Protein AF-A0A1I7ZLU1-F1 (afdb_monomer)

pLDDT: mean 84.82, std 11.71, range [46.53, 96.5]

Foldseek 3Di:
DPPPQLVQLVVVQVQQQAFDDDAADLVNDDQDWTATSNRAIWGWDDDPPWIWTQGPVQRDIWTFDPPQWDDDPRHIDTDTDDGPHHPVSSVPGDDPDDDPVNVVVVVVVVVVVVVVVVVVVCVVVVPD

Nearest PDB structures (foldseek):
  7asg-assembly1_A  TM=7.217E-01  e=1.089E-01  Homo sapiens
  5yjg-assembly1_A  TM=7.876E-01  e=3.185E-01  Homo sapiens
  7as7-assembly1_A  TM=5.788E-01  e=2.227E-01  Homo sapiens
  5wox-assembly1_A  TM=3.914E-01  e=5.579E+00  Mycolicibacterium smegmatis MC2 155

Organism: NCBI:txid37863

Solvent-accessible surface area (backbone atoms only — not comparable to full-atom values): 7664 Å² total; per-residue (Å²): 134,89,77,74,67,50,55,62,26,51,50,57,45,54,31,60,76,36,70,58,86,74,64,59,47,82,91,66,63,61,76,44,78,44,44,21,65,69,76,43,64,35,35,35,41,72,58,93,90,43,42,30,43,37,29,71,90,60,73,36,70,23,42,48,45,84,87,44,62,43,85,52,98,88,32,52,48,72,36,57,80,44,81,75,64,49,73,70,46,72,67,45,66,61,76,83,84,73,51,76,63,57,53,51,50,52,51,51,51,50,51,54,52,50,52,52,53,51,53,51,52,50,61,66,68,69,71,122

InterPro domains:
  IPR036378 FAS1 domain superfamily [G3DSA:2.30.180.10] (1-90)
  IPR036378 FAS1 domain superfamily [SSF82153] (8-88)

Structure (mmCIF, N/CA/C/O backbone):
data_AF-A0A1I7ZLU1-F1
#
_entry.id   AF-A0A1I7ZLU1-F1
#
loop_
_atom_site.group_PDB
_atom_site.id
_atom_site.type_symbol
_atom_site.label_atom_id
_atom_site.label_alt_id
_atom_site.label_comp_id
_atom_site.label_asym_id
_atom_site.label_entity_id
_atom_site.label_seq_id
_atom_site.pdbx_PDB_ins_code
_atom_site.Cartn_x
_atom_site.Cartn_y
_atom_site.Cartn_z
_atom_site.occupancy
_atom_site.B_iso_or_equiv
_atom_site.auth_seq_id
_atom_site.auth_comp_id
_atom_site.auth_asym_id
_atom_site.auth_atom_id
_atom_site.pdbx_PDB_model_num
ATOM 1 N N . MET A 1 1 ? -2.105 -7.730 -21.099 1.00 50.12 1 MET A N 1
ATOM 2 C CA . MET A 1 1 ? -2.124 -8.111 -19.668 1.00 50.12 1 MET A CA 1
ATOM 3 C C . MET A 1 1 ? -2.171 -9.626 -19.446 1.00 50.12 1 MET A C 1
ATOM 5 O O . MET A 1 1 ? -1.847 -10.041 -18.345 1.00 50.12 1 MET A O 1
ATOM 9 N N . THR A 1 2 ? -2.551 -10.459 -20.427 1.00 55.53 2 THR A N 1
ATOM 10 C CA . THR A 1 2 ? -2.644 -11.936 -20.306 1.00 55.53 2 THR A CA 1
ATOM 11 C C . THR A 1 2 ? -1.388 -12.696 -20.752 1.00 55.53 2 THR A C 1
ATOM 13 O O . THR A 1 2 ? -1.361 -13.918 -20.748 1.00 55.53 2 THR A O 1
ATOM 16 N N . ASP A 1 3 ? -0.341 -11.978 -21.135 1.00 63.31 3 ASP A N 1
ATOM 17 C CA . ASP A 1 3 ? 0.905 -12.479 -21.713 1.00 63.31 3 ASP A CA 1
ATOM 18 C C . ASP A 1 3 ? 1.965 -12.863 -20.665 1.00 63.31 3 ASP A C 1
ATOM 20 O O . ASP A 1 3 ? 3.070 -13.246 -21.029 1.00 63.31 3 ASP A O 1
ATOM 24 N N . GLY A 1 4 ? 1.671 -12.731 -19.364 1.00 61.31 4 GLY A N 1
ATOM 25 C CA . GLY A 1 4 ? 2.583 -13.093 -18.264 1.00 61.31 4 GLY A CA 1
ATOM 26 C C . GLY A 1 4 ? 3.824 -12.196 -18.112 1.00 61.31 4 GLY A C 1
ATOM 27 O O . GLY A 1 4 ? 4.447 -12.175 -17.054 1.00 61.31 4 GLY A O 1
ATOM 28 N N . ASN A 1 5 ? 4.139 -11.379 -19.117 1.00 64.44 5 ASN A N 1
ATOM 29 C CA . ASN A 1 5 ? 5.340 -10.540 -19.177 1.00 64.44 5 ASN A CA 1
ATOM 30 C C . ASN A 1 5 ? 5.255 -9.234 -18.365 1.00 64.44 5 ASN A C 1
ATOM 32 O O . ASN A 1 5 ? 6.231 -8.495 -18.267 1.00 64.44 5 ASN A O 1
ATOM 36 N N . HIS A 1 6 ? 4.115 -8.957 -17.729 1.00 71.50 6 HIS A N 1
ATOM 37 C CA . HIS A 1 6 ? 3.874 -7.744 -16.935 1.00 71.50 6 HIS A CA 1
ATOM 38 C C . HIS A 1 6 ? 4.124 -7.954 -15.427 1.00 71.50 6 HIS A C 1
ATOM 40 O O . HIS A 1 6 ? 3.485 -7.332 -14.578 1.00 71.50 6 HIS A O 1
ATOM 46 N N . TRP A 1 7 ? 5.054 -8.843 -15.070 1.00 74.44 7 TRP A N 1
ATOM 47 C CA . TRP A 1 7 ? 5.365 -9.184 -13.675 1.00 74.44 7 TRP A CA 1
ATOM 48 C C . TRP A 1 7 ? 5.893 -7.987 -12.863 1.00 74.44 7 TRP A C 1
ATOM 50 O O . TRP A 1 7 ? 5.621 -7.893 -11.667 1.00 74.44 7 TRP A O 1
ATOM 60 N N . LEU A 1 8 ? 6.579 -7.034 -13.507 1.00 76.56 8 LEU A N 1
ATOM 61 C CA . LEU A 1 8 ? 7.006 -5.783 -12.868 1.00 76.56 8 LEU A CA 1
ATOM 62 C C . LEU A 1 8 ? 5.812 -4.918 -12.450 1.00 76.56 8 LEU A C 1
ATOM 64 O O . LEU A 1 8 ? 5.761 -4.460 -11.310 1.00 76.56 8 LEU A O 1
ATOM 68 N N . ALA A 1 9 ? 4.820 -4.751 -13.329 1.00 79.69 9 ALA A N 1
ATOM 69 C CA . ALA A 1 9 ? 3.590 -4.028 -13.006 1.00 79.69 9 ALA A CA 1
ATOM 70 C C . ALA A 1 9 ? 2.868 -4.674 -11.813 1.00 79.69 9 ALA A C 1
ATOM 72 O O . ALA A 1 9 ? 2.434 -3.992 -10.885 1.00 79.69 9 ALA A O 1
ATOM 73 N N . LEU A 1 10 ? 2.815 -6.009 -11.790 1.00 83.75 10 LEU A N 1
ATOM 74 C CA . LEU A 1 10 ? 2.229 -6.759 -10.685 1.00 83.75 10 LEU A CA 1
ATOM 75 C C . LEU A 1 10 ? 2.995 -6.548 -9.365 1.00 83.75 10 LEU A C 1
ATOM 77 O O . LEU A 1 10 ? 2.376 -6.387 -8.313 1.00 83.75 10 LEU A O 1
ATOM 81 N N . GLN A 1 11 ? 4.329 -6.481 -9.411 1.00 86.00 11 GLN A N 1
ATOM 82 C CA . GLN A 1 11 ? 5.148 -6.179 -8.236 1.00 86.00 11 GLN A CA 1
ATOM 83 C C . GLN A 1 11 ? 4.813 -4.800 -7.642 1.00 86.00 11 GLN A C 1
ATOM 85 O O . GLN A 1 11 ? 4.708 -4.677 -6.419 1.00 86.00 11 GLN A O 1
ATOM 90 N N . TYR A 1 12 ? 4.623 -3.774 -8.480 1.00 85.81 12 TYR A N 1
ATOM 91 C CA . TYR A 1 12 ? 4.224 -2.440 -8.016 1.00 85.81 12 TY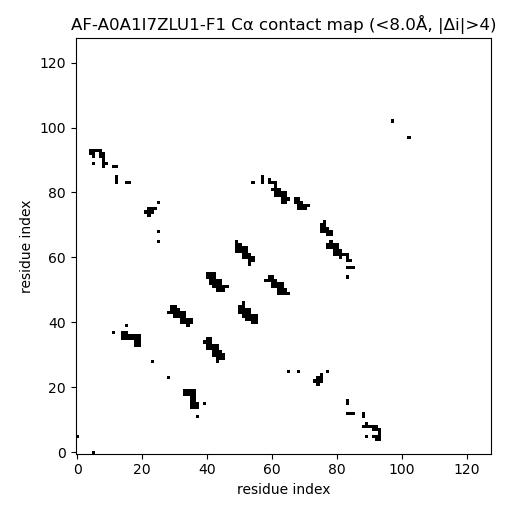R A CA 1
ATOM 92 C C . TYR A 1 12 ? 2.859 -2.456 -7.329 1.00 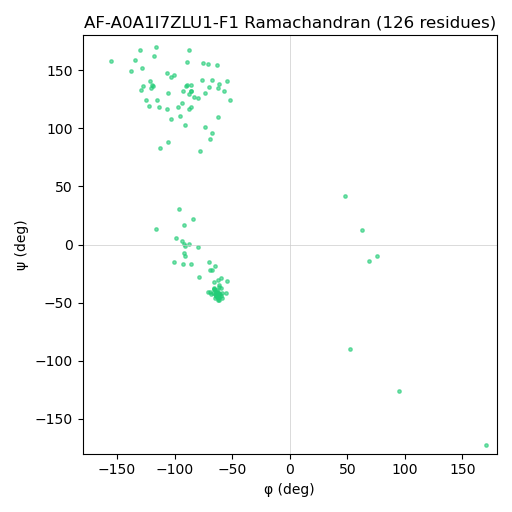85.81 12 TYR A C 1
ATOM 94 O O . TYR A 1 12 ? 2.710 -1.877 -6.250 1.00 85.81 12 TYR A O 1
ATOM 102 N N . VAL A 1 13 ? 1.888 -3.171 -7.907 1.00 88.19 13 VAL A N 1
ATOM 103 C CA . VAL A 1 13 ? 0.558 -3.322 -7.306 1.00 88.19 13 VAL A CA 1
ATOM 104 C C . VAL A 1 13 ? 0.659 -4.008 -5.944 1.00 88.19 13 VAL A C 1
ATOM 106 O O . VAL A 1 13 ? 0.116 -3.486 -4.973 1.00 88.19 13 VAL A O 1
ATOM 109 N N . TYR A 1 14 ? 1.396 -5.115 -5.814 1.00 91.19 14 TYR A N 1
ATOM 110 C CA . TYR A 1 14 ? 1.519 -5.808 -4.525 1.00 91.19 14 TYR A CA 1
ATOM 111 C C . TYR A 1 14 ? 2.211 -4.971 -3.449 1.00 91.19 14 TYR A C 1
ATOM 113 O O . TYR A 1 14 ? 1.714 -4.895 -2.326 1.00 91.19 14 TYR A O 1
ATOM 121 N N . LYS A 1 15 ? 3.316 -4.288 -3.777 1.00 92.31 15 LYS A N 1
ATOM 122 C CA . LYS A 1 15 ? 4.034 -3.436 -2.810 1.00 92.31 15 LYS A CA 1
ATOM 123 C C . LYS A 1 15 ? 3.157 -2.305 -2.258 1.00 92.31 15 LYS A C 1
ATOM 125 O O . LYS A 1 15 ? 3.334 -1.903 -1.112 1.00 92.31 15 LYS A O 1
ATOM 130 N N . ARG A 1 16 ? 2.173 -1.832 -3.028 1.00 91.94 16 ARG A N 1
ATOM 131 C CA . ARG A 1 16 ? 1.193 -0.827 -2.586 1.00 91.94 16 ARG A CA 1
ATOM 132 C C . ARG A 1 16 ? 0.194 -1.351 -1.544 1.00 91.94 16 ARG A C 1
ATOM 134 O O . ARG A 1 16 ? -0.473 -0.570 -0.889 1.00 91.94 16 ARG A O 1
ATOM 141 N N . HIS A 1 17 ? 0.083 -2.658 -1.349 1.00 94.44 17 HIS A N 1
ATOM 142 C CA . HIS A 1 17 ? -0.823 -3.233 -0.347 1.00 94.44 17 HIS A CA 1
ATOM 143 C C . HIS A 1 17 ? -0.105 -3.602 0.956 1.00 94.44 17 HIS A C 1
ATOM 145 O O . HIS A 1 17 ? -0.708 -4.170 1.862 1.00 94.44 17 HIS A O 1
ATOM 151 N N . ILE A 1 18 ? 1.181 -3.262 1.066 1.00 94.31 18 ILE A N 1
ATOM 152 C CA . ILE A 1 18 ? 2.007 -3.533 2.237 1.00 94.31 18 ILE A CA 1
ATOM 153 C C . ILE A 1 18 ? 2.375 -2.195 2.868 1.00 94.31 18 ILE A C 1
ATOM 155 O O . ILE A 1 18 ? 3.044 -1.375 2.245 1.00 94.31 18 ILE A O 1
ATOM 159 N N . VAL A 1 19 ? 1.949 -1.978 4.109 1.00 93.62 19 VAL A N 1
ATOM 160 C CA . VAL A 1 19 ? 2.341 -0.810 4.907 1.00 93.62 19 VAL A CA 1
ATOM 161 C C . VAL A 1 19 ? 3.637 -1.129 5.651 1.00 93.62 19 VAL A C 1
ATOM 163 O O . VAL A 1 19 ? 3.745 -2.173 6.289 1.00 93.62 19 VAL A O 1
ATOM 166 N N . GLN A 1 20 ? 4.631 -0.246 5.546 1.00 92.12 20 GLN A N 1
ATOM 167 C CA . GLN A 1 20 ? 5.924 -0.405 6.209 1.00 92.12 20 GLN A CA 1
ATOM 168 C C . GLN A 1 20 ? 5.831 -0.108 7.715 1.00 92.12 20 GLN A C 1
ATOM 170 O O . GLN A 1 20 ? 5.009 0.692 8.170 1.00 92.12 20 GLN A O 1
ATOM 175 N N . GLY A 1 21 ? 6.763 -0.682 8.476 1.00 87.12 21 GLY A N 1
ATOM 176 C CA . GLY A 1 21 ? 6.976 -0.356 9.882 1.00 87.12 21 GLY A CA 1
ATOM 177 C C . GLY A 1 21 ? 6.244 -1.299 10.829 1.00 87.12 21 GLY A C 1
ATOM 178 O O . GLY A 1 21 ? 6.465 -2.506 10.805 1.00 87.12 21 GLY A O 1
ATOM 179 N N . GLN A 1 22 ? 5.439 -0.734 11.727 1.00 80.50 22 GLN A N 1
ATOM 180 C CA . GLN A 1 22 ? 4.838 -1.483 12.826 1.00 80.50 22 GLN A CA 1
ATOM 181 C C . GLN A 1 22 ? 3.666 -2.351 12.354 1.00 80.50 22 GLN A C 1
ATOM 183 O O . GLN A 1 22 ? 2.844 -1.923 11.547 1.00 80.50 22 GLN A O 1
ATOM 188 N N . ALA A 1 23 ? 3.551 -3.549 12.927 1.00 88.12 23 ALA A N 1
ATOM 189 C CA . ALA A 1 23 ? 2.375 -4.397 12.793 1.00 88.12 23 ALA A CA 1
ATOM 190 C C . ALA A 1 23 ? 1.146 -3.691 13.389 1.00 88.12 23 ALA A C 1
ATOM 192 O O . ALA A 1 23 ? 1.045 -3.518 14.605 1.00 88.12 23 ALA A O 1
ATOM 193 N N . LEU A 1 24 ? 0.218 -3.265 12.533 1.00 90.38 24 LEU A N 1
ATOM 194 C CA . LEU A 1 24 ? -0.990 -2.563 12.958 1.00 90.38 24 LEU A CA 1
ATOM 195 C C . LEU A 1 24 ? -2.143 -3.546 13.094 1.00 90.38 24 LEU A C 1
ATOM 197 O O . LEU A 1 24 ? -2.643 -4.060 12.096 1.00 90.38 24 LEU A O 1
ATOM 201 N N . GLU A 1 25 ? -2.579 -3.787 14.324 1.00 93.00 25 GLU A N 1
ATOM 202 C CA . GLU A 1 25 ? -3.830 -4.495 14.570 1.00 93.00 25 GLU A CA 1
ATOM 203 C C . GLU A 1 25 ? -5.035 -3.613 14.191 1.00 93.00 25 GLU A C 1
ATOM 205 O O . GLU A 1 25 ? -4.928 -2.387 14.225 1.00 93.00 25 GLU A O 1
ATOM 210 N N . TYR A 1 26 ? -6.195 -4.199 13.869 1.00 91.25 26 TYR A N 1
ATOM 211 C CA . TYR A 1 26 ? -7.402 -3.446 13.506 1.00 91.25 26 TYR A CA 1
ATOM 212 C C . TYR A 1 26 ? -7.797 -2.441 14.600 1.00 91.25 26 TYR A C 1
ATOM 214 O O . TYR A 1 26 ? -8.081 -1.276 14.324 1.00 91.25 26 TYR A O 1
ATOM 222 N N . THR A 1 27 ? -7.714 -2.861 15.863 1.00 90.38 27 THR A N 1
ATOM 223 C CA . THR A 1 27 ? -7.984 -2.028 17.047 1.00 90.38 27 THR A CA 1
ATOM 224 C C . THR A 1 27 ? -6.953 -0.913 17.252 1.00 90.38 27 THR A C 1
ATOM 226 O O . THR A 1 27 ? -7.253 0.109 17.880 1.00 90.38 27 THR A O 1
ATOM 229 N N . ALA A 1 28 ? -5.750 -1.065 16.692 1.00 90.62 28 ALA A N 1
ATOM 230 C CA . ALA A 1 28 ? -4.658 -0.100 16.740 1.00 90.62 28 ALA A CA 1
ATOM 231 C C . ALA A 1 28 ? -4.651 0.870 15.543 1.00 90.62 28 ALA A C 1
ATOM 233 O O . ALA A 1 28 ? -3.886 1.836 15.554 1.00 90.62 28 ALA A O 1
ATOM 234 N N . LEU A 1 29 ? -5.507 0.667 14.533 1.00 91.38 29 LEU A N 1
ATOM 235 C CA . LEU A 1 29 ? -5.631 1.583 13.398 1.00 91.38 29 LEU A CA 1
ATOM 236 C C . LEU A 1 29 ? -6.102 2.966 13.863 1.00 91.38 29 LEU A C 1
ATOM 238 O O . LEU A 1 29 ? -7.028 3.109 14.667 1.00 91.38 29 LEU A O 1
ATOM 242 N N . ARG A 1 30 ? -5.448 4.012 13.358 1.00 91.25 30 ARG A N 1
ATOM 243 C CA . ARG A 1 30 ? -5.754 5.414 13.667 1.00 91.25 30 ARG A CA 1
ATOM 244 C C . ARG A 1 30 ? -5.780 6.229 12.385 1.00 91.25 30 ARG A C 1
ATOM 246 O O . ARG A 1 30 ? -5.182 5.844 11.382 1.00 91.25 30 ARG A O 1
ATOM 253 N N . GLU A 1 31 ? -6.458 7.371 12.437 1.00 94.19 31 GLU A N 1
ATOM 254 C CA . GLU A 1 31 ? -6.439 8.334 11.340 1.00 94.19 31 GLU A CA 1
ATOM 255 C C . GLU A 1 31 ? -5.049 8.954 11.214 1.00 94.19 31 GLU A C 1
ATOM 257 O O . GLU A 1 31 ? -4.672 9.865 11.951 1.00 94.19 31 GLU A O 1
ATOM 262 N N . ARG A 1 32 ? -4.246 8.397 10.310 1.00 93.50 32 ARG A N 1
ATOM 263 C CA . ARG A 1 32 ? -2.865 8.811 10.084 1.00 93.50 32 ARG A CA 1
ATOM 264 C C . ARG A 1 32 ? -2.442 8.456 8.664 1.00 93.50 32 ARG A C 1
ATOM 266 O O . ARG A 1 32 ? -3.012 7.584 8.011 1.00 93.50 32 ARG A O 1
ATOM 273 N N . THR A 1 33 ? -1.419 9.156 8.188 1.00 95.06 33 THR A N 1
ATOM 274 C CA . THR A 1 33 ? -0.706 8.790 6.965 1.00 95.06 33 THR A CA 1
ATOM 275 C C . THR A 1 33 ? 0.385 7.772 7.277 1.00 95.06 33 THR A C 1
ATOM 277 O O . THR A 1 33 ? 1.190 7.984 8.184 1.00 95.06 33 THR A O 1
ATOM 280 N N . TYR A 1 34 ? 0.427 6.706 6.491 1.00 94.31 34 TYR A N 1
ATOM 281 C CA . TYR A 1 34 ? 1.437 5.660 6.532 1.00 94.31 34 TYR A CA 1
ATOM 282 C C . TYR A 1 34 ? 2.190 5.600 5.206 1.00 94.31 34 TYR A C 1
ATOM 284 O O . TYR A 1 34 ? 1.730 6.129 4.192 1.00 94.31 34 TYR A O 1
ATOM 292 N N . ILE A 1 35 ? 3.355 4.961 5.231 1.00 94.44 35 ILE A N 1
ATOM 293 C CA . ILE A 1 35 ? 4.199 4.746 4.057 1.00 94.44 35 ILE A CA 1
ATOM 294 C C . ILE A 1 35 ? 4.067 3.278 3.651 1.00 94.44 35 ILE A C 1
ATOM 296 O O . ILE A 1 35 ? 4.139 2.380 4.490 1.00 94.44 35 ILE A O 1
ATOM 300 N N . MET A 1 36 ? 3.807 3.045 2.372 1.00 93.94 36 MET A N 1
ATOM 301 C CA . MET A 1 36 ? 3.687 1.721 1.770 1.00 93.94 36 MET A CA 1
ATOM 302 C C . MET A 1 36 ? 5.053 1.213 1.309 1.00 93.94 36 MET A C 1
ATOM 304 O O . MET A 1 36 ? 6.019 1.966 1.243 1.00 93.94 36 MET A O 1
ATOM 308 N N . MET A 1 37 ? 5.159 -0.070 0.967 1.00 94.19 37 MET A N 1
ATOM 309 C CA . MET A 1 37 ? 6.433 -0.694 0.596 1.00 94.19 37 MET A CA 1
ATOM 310 C C . MET A 1 37 ? 7.046 -0.121 -0.691 1.00 94.19 37 MET A C 1
ATOM 312 O O . MET A 1 37 ? 8.235 -0.295 -0.932 1.00 94.19 37 MET A O 1
ATOM 316 N N . ASN A 1 38 ? 6.250 0.556 -1.516 1.00 89.88 38 ASN A N 1
ATOM 317 C CA . ASN A 1 38 ? 6.703 1.286 -2.699 1.00 89.88 38 ASN A CA 1
ATOM 318 C C . ASN A 1 38 ? 7.036 2.769 -2.418 1.00 89.88 38 ASN A C 1
ATOM 320 O O . ASN A 1 38 ? 7.059 3.562 -3.355 1.00 89.88 38 ASN A O 1
ATOM 324 N N . ASP A 1 39 ? 7.222 3.142 -1.148 1.00 91.50 39 ASP A N 1
ATOM 325 C CA . ASP A 1 39 ? 7.523 4.497 -0.662 1.00 91.50 39 ASP A CA 1
ATOM 326 C C . ASP A 1 39 ? 6.428 5.546 -0.930 1.00 91.50 39 ASP A C 1
ATOM 328 O O . ASP A 1 39 ? 6.616 6.750 -0.734 1.00 91.50 39 ASP A O 1
ATOM 332 N N . GLU A 1 40 ? 5.233 5.107 -1.328 1.00 91.94 40 GLU A N 1
ATOM 333 C CA . GLU A 1 40 ? 4.075 5.979 -1.478 1.00 91.94 40 GLU A CA 1
ATOM 334 C C . GLU A 1 40 ? 3.272 6.083 -0.180 1.00 91.94 40 GLU A C 1
ATOM 336 O O . GLU A 1 40 ? 3.290 5.211 0.686 1.00 91.94 40 GLU A O 1
ATOM 341 N N . LYS A 1 41 ? 2.514 7.171 -0.048 1.00 94.06 41 LYS A N 1
ATOM 342 C CA . LYS A 1 41 ? 1.701 7.437 1.141 1.00 94.06 41 LYS A CA 1
ATOM 343 C C . LYS A 1 41 ? 0.304 6.851 0.995 1.00 94.06 41 LYS A C 1
ATOM 345 O O . LYS A 1 41 ? -0.343 7.084 -0.022 1.00 94.06 41 LYS A O 1
ATOM 350 N N . VAL A 1 42 ? -0.201 6.206 2.041 1.00 94.69 42 VAL A N 1
ATOM 351 C CA . VAL A 1 42 ? -1.619 5.851 2.197 1.00 94.69 42 VAL A CA 1
ATOM 352 C C . VAL A 1 42 ? -2.175 6.520 3.440 1.00 94.69 42 VAL A C 1
ATOM 354 O O . VAL A 1 42 ? -1.517 6.591 4.475 1.00 94.69 42 VAL A O 1
ATOM 357 N N . ILE A 1 43 ? -3.381 7.057 3.334 1.00 95.88 43 ILE A N 1
ATOM 358 C CA . ILE A 1 43 ? -4.044 7.770 4.418 1.00 95.88 43 ILE A CA 1
ATOM 359 C C . ILE A 1 43 ? -5.153 6.875 4.943 1.00 95.88 43 ILE A C 1
ATOM 361 O O . ILE A 1 43 ? -6.102 6.585 4.219 1.00 95.88 43 ILE A O 1
ATOM 365 N N . ILE A 1 44 ? -5.052 6.470 6.205 1.00 95.25 44 ILE A N 1
ATOM 366 C CA . ILE A 1 44 ? -6.145 5.774 6.876 1.00 95.25 44 ILE A CA 1
ATOM 367 C C . ILE A 1 44 ? -7.125 6.822 7.391 1.00 95.25 44 ILE A C 1
ATOM 369 O O . ILE A 1 44 ? -6.731 7.765 8.078 1.00 95.25 44 ILE A O 1
ATOM 373 N N . ARG A 1 45 ? -8.398 6.669 7.039 1.00 95.56 45 ARG A N 1
ATOM 374 C CA . ARG A 1 45 ? -9.506 7.534 7.453 1.00 95.56 45 ARG A CA 1
ATOM 375 C C . ARG A 1 45 ? -10.536 6.698 8.187 1.00 95.56 45 ARG A C 1
ATOM 377 O O . ARG A 1 45 ? -10.823 5.579 7.774 1.00 95.56 45 ARG A O 1
ATOM 384 N N . ARG A 1 46 ? -11.122 7.227 9.252 1.00 93.00 46 ARG A N 1
ATOM 385 C CA . ARG A 1 46 ? -12.205 6.572 9.973 1.00 93.00 46 ARG A CA 1
ATOM 386 C C . ARG A 1 46 ? -13.528 7.140 9.479 1.00 93.00 46 ARG A C 1
ATOM 388 O O . ARG A 1 46 ? -13.828 8.321 9.621 1.00 93.00 46 ARG A O 1
ATOM 395 N N . ARG A 1 47 ? -14.362 6.285 8.901 1.00 92.00 47 ARG A N 1
ATOM 396 C CA . ARG A 1 47 ? -15.727 6.615 8.492 1.00 92.00 47 ARG A CA 1
ATOM 397 C C . ARG A 1 47 ? -16.700 5.987 9.462 1.00 92.00 47 ARG A C 1
ATOM 399 O O . ARG A 1 47 ? -17.169 4.875 9.248 1.00 92.00 47 ARG A O 1
ATOM 406 N N . SER A 1 48 ? -17.012 6.722 10.530 1.00 87.25 48 SER A N 1
ATOM 407 C CA . SER A 1 48 ? -17.937 6.292 11.585 1.00 87.25 48 SER A CA 1
ATOM 408 C C . SER A 1 48 ? -17.566 4.910 12.153 1.00 87.25 48 SER A C 1
ATOM 410 O O . SER A 1 48 ? -16.776 4.828 13.093 1.00 87.25 48 SER A O 1
ATOM 412 N N . ARG A 1 49 ? -18.095 3.833 11.562 1.00 88.94 49 ARG A N 1
ATOM 413 C CA . ARG A 1 49 ? -17.927 2.443 11.991 1.00 88.94 49 ARG A CA 1
ATOM 414 C C . ARG A 1 49 ? -16.765 1.697 11.331 1.00 88.94 49 ARG A C 1
ATOM 416 O O . ARG A 1 49 ? -16.361 0.679 11.868 1.00 88.94 49 ARG A O 1
ATOM 423 N N . PHE A 1 50 ? -16.216 2.176 10.216 1.00 92.69 50 PHE A N 1
ATOM 424 C CA . PHE A 1 50 ? -15.175 1.453 9.473 1.00 92.69 50 PHE A CA 1
ATOM 425 C C . PHE A 1 50 ? -13.966 2.328 9.143 1.00 92.69 50 PHE A C 1
ATOM 427 O O . PHE A 1 50 ? -14.010 3.555 9.269 1.00 92.69 50 PHE A O 1
ATOM 434 N N . PHE A 1 51 ? -12.880 1.689 8.711 1.00 95.56 51 PHE A N 1
ATOM 435 C CA . PHE A 1 51 ? -11.686 2.365 8.214 1.00 95.56 51 PHE A CA 1
ATOM 436 C C . PHE A 1 51 ? -11.615 2.313 6.686 1.00 95.56 51 PHE A C 1
ATOM 438 O O . PHE A 1 51 ? -11.981 1.323 6.059 1.00 95.56 51 PHE A O 1
ATOM 445 N N . GLU A 1 52 ? -11.111 3.387 6.092 1.00 96.12 52 GLU A N 1
ATOM 446 C CA . GLU A 1 52 ? -10.810 3.511 4.671 1.00 96.12 52 GLU A CA 1
ATOM 447 C C . GLU A 1 52 ? -9.318 3.762 4.484 1.00 96.12 52 GLU A C 1
ATOM 449 O O . GLU A 1 52 ? -8.726 4.604 5.157 1.00 96.12 52 GLU A O 1
ATOM 454 N N . LEU A 1 53 ? -8.726 3.074 3.521 1.00 95.62 53 LEU A N 1
ATOM 455 C CA . LEU A 1 53 ? -7.423 3.357 2.953 1.00 95.62 53 LEU 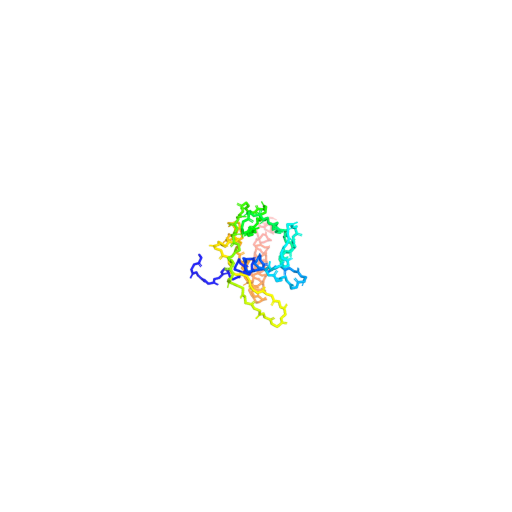A CA 1
ATOM 456 C C . LEU A 1 53 ? -7.635 4.279 1.755 1.00 95.62 53 LEU A C 1
ATOM 458 O O . LEU A 1 53 ? -8.064 3.839 0.690 1.00 95.62 53 LEU A O 1
ATOM 462 N N . TYR A 1 54 ? -7.357 5.566 1.925 1.00 95.75 54 TYR A N 1
ATOM 463 C CA . TYR A 1 54 ? -7.324 6.513 0.821 1.00 95.75 54 TYR A CA 1
ATOM 464 C C . TYR A 1 54 ? -5.904 6.639 0.288 1.00 95.75 54 TYR A C 1
ATOM 466 O O . TYR A 1 54 ? -4.984 7.035 1.008 1.00 95.75 54 TYR A O 1
ATOM 474 N N . TRP A 1 55 ? -5.738 6.352 -0.996 1.00 94.75 55 TRP A N 1
ATOM 475 C CA . TRP A 1 55 ? -4.488 6.532 -1.705 1.00 94.75 55 TRP A CA 1
ATOM 476 C C . TRP A 1 55 ? -4.545 7.795 -2.581 1.00 94.75 55 TRP A C 1
ATOM 478 O O . TRP A 1 55 ? -5.227 7.793 -3.611 1.00 94.75 55 TRP A O 1
ATOM 488 N N . PRO A 1 56 ? -3.830 8.879 -2.213 1.00 92.19 56 PRO A N 1
ATOM 489 C CA . PRO A 1 56 ? -3.997 10.175 -2.869 1.00 92.19 56 PRO A CA 1
ATOM 490 C C . PRO A 1 56 ? -3.570 10.197 -4.336 1.00 92.19 56 PRO A C 1
ATOM 492 O O . PRO A 1 56 ? -4.219 10.845 -5.148 1.00 92.19 56 PRO A O 1
ATOM 495 N N . ARG A 1 57 ? -2.486 9.495 -4.689 1.00 89.69 57 ARG A N 1
ATOM 496 C CA . ARG A 1 57 ? -1.891 9.584 -6.032 1.00 89.69 57 ARG A CA 1
ATOM 497 C C . ARG A 1 57 ? -2.776 8.962 -7.111 1.00 89.69 57 ARG A C 1
ATOM 499 O O . ARG A 1 57 ? -2.889 9.525 -8.193 1.00 89.69 57 ARG A O 1
ATOM 506 N N . GLY A 1 58 ? -3.400 7.823 -6.821 1.00 86.94 58 GLY A N 1
ATOM 507 C CA . GLY A 1 58 ? -4.350 7.187 -7.736 1.00 86.94 58 GLY A CA 1
ATOM 508 C C . GLY A 1 58 ? -5.798 7.606 -7.521 1.00 86.94 58 GLY A C 1
ATOM 509 O O . GLY A 1 58 ? -6.667 7.082 -8.207 1.00 86.94 58 GLY A O 1
ATOM 510 N N . ASN A 1 59 ? -6.074 8.491 -6.552 1.00 91.88 59 ASN A N 1
ATOM 511 C CA . ASN A 1 59 ? -7.430 8.835 -6.120 1.00 91.88 59 ASN A CA 1
ATOM 512 C C . ASN A 1 59 ? -8.302 7.584 -5.870 1.00 91.88 59 ASN A C 1
ATOM 514 O O . ASN A 1 59 ? -9.4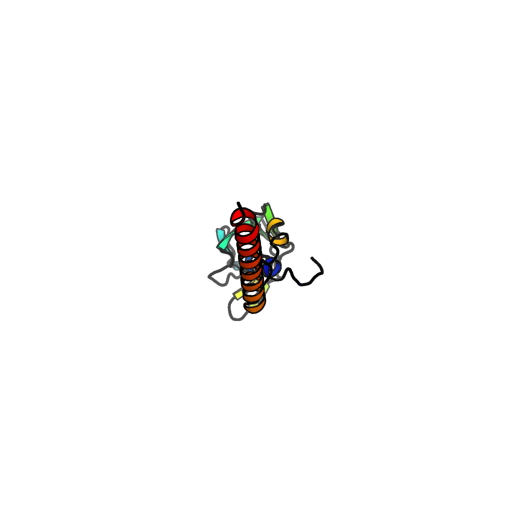58 7.505 -6.285 1.00 91.88 59 ASN A O 1
ATOM 518 N N . ARG A 1 60 ? -7.717 6.563 -5.230 1.00 93.38 60 ARG A N 1
ATOM 519 C CA . ARG A 1 60 ? -8.391 5.294 -4.928 1.00 93.38 60 ARG A CA 1
ATOM 520 C C . ARG A 1 60 ? -8.713 5.204 -3.447 1.00 93.38 60 ARG A C 1
ATOM 522 O O . ARG A 1 60 ? -7.975 5.711 -2.602 1.00 93.38 60 ARG A O 1
ATOM 529 N N . VAL A 1 61 ? -9.815 4.533 -3.145 1.00 95.06 61 VAL A N 1
ATOM 530 C CA . VAL A 1 61 ? -10.250 4.235 -1.784 1.00 95.06 61 VAL A CA 1
ATOM 531 C C . VAL A 1 61 ? -10.510 2.740 -1.698 1.00 95.06 61 VAL A C 1
ATOM 533 O O . VAL A 1 61 ? -11.128 2.173 -2.596 1.00 95.06 61 VAL A O 1
ATOM 536 N N . ALA A 1 62 ? -10.052 2.124 -0.617 1.00 96.50 62 ALA A N 1
ATOM 537 C 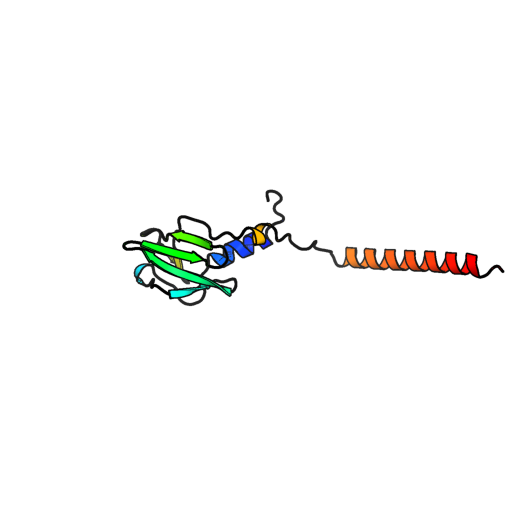CA . ALA A 1 62 ? -10.413 0.765 -0.251 1.00 96.50 62 ALA A CA 1
ATOM 538 C C . ALA A 1 62 ? -10.878 0.747 1.200 1.00 96.50 62 ALA A C 1
ATOM 540 O O . ALA A 1 62 ? -10.232 1.334 2.065 1.00 96.50 62 ALA A O 1
ATOM 541 N N . ARG A 1 63 ? -11.994 0.092 1.493 1.00 95.75 63 ARG A N 1
ATOM 542 C CA . ARG A 1 63 ? -12.468 -0.058 2.869 1.00 95.75 63 ARG A CA 1
ATOM 543 C C . ARG A 1 63 ? -11.810 -1.273 3.500 1.00 95.75 63 ARG A C 1
ATOM 545 O O . ARG A 1 63 ? -11.742 -2.329 2.878 1.00 95.75 63 ARG A O 1
ATOM 552 N N . VAL A 1 64 ? -11.384 -1.127 4.748 1.00 95.31 64 VAL A N 1
ATOM 553 C CA . VAL A 1 64 ? -10.922 -2.234 5.587 1.00 95.31 64 VAL A CA 1
ATOM 554 C C . VAL A 1 64 ? -12.136 -2.963 6.148 1.00 95.31 64 VAL A C 1
ATOM 556 O O . VAL A 1 64 ? -13.013 -2.342 6.752 1.00 95.31 64 VAL A O 1
ATOM 559 N N . ILE A 1 65 ? -12.195 -4.274 5.935 1.00 94.75 65 ILE A N 1
ATOM 560 C CA . ILE A 1 65 ? -13.307 -5.116 6.368 1.00 94.75 65 ILE A CA 1
ATOM 561 C C . ILE A 1 65 ? -13.050 -5.585 7.801 1.00 94.75 65 ILE A C 1
ATOM 563 O O . ILE A 1 65 ? -12.099 -6.317 8.077 1.00 94.75 65 ILE A O 1
ATOM 567 N N . GLU A 1 66 ? -13.922 -5.163 8.715 1.00 90.81 66 GLU A N 1
ATOM 568 C CA . GLU A 1 66 ? -13.900 -5.585 10.115 1.00 90.81 66 GLU A CA 1
ATOM 569 C C . GLU A 1 66 ? -14.096 -7.104 10.234 1.00 90.81 66 GLU A C 1
ATOM 571 O O . GLU A 1 66 ? -14.901 -7.696 9.516 1.00 90.81 66 GLU A O 1
ATOM 576 N N . GLY A 1 67 ? -13.327 -7.752 11.112 1.00 90.62 67 GLY A N 1
ATOM 577 C CA . GLY A 1 67 ? -13.327 -9.213 11.261 1.00 90.62 67 GLY A CA 1
ATOM 578 C C . GLY A 1 67 ? -12.579 -9.974 10.156 1.00 90.62 67 GLY A C 1
ATOM 579 O O . GLY A 1 67 ? -12.299 -11.154 10.325 1.00 90.62 67 GLY A O 1
ATOM 580 N N . GLY A 1 68 ? -12.176 -9.311 9.065 1.00 89.44 68 GLY A N 1
ATOM 581 C CA . GLY A 1 68 ? -11.332 -9.880 8.006 1.00 89.44 68 GLY A CA 1
ATOM 582 C C . GLY A 1 68 ? -9.831 -9.831 8.312 1.00 89.44 68 GLY A C 1
ATOM 583 O O . GLY A 1 68 ? -9.015 -9.798 7.392 1.00 89.44 68 GLY A O 1
ATOM 584 N N . GLN A 1 69 ? -9.461 -9.735 9.588 1.00 93.75 69 GLN A N 1
ATOM 585 C CA . GLN A 1 69 ? -8.074 -9.630 10.019 1.00 93.75 69 GLN A CA 1
ATOM 586 C C . GLN A 1 69 ? -7.470 -11.017 10.245 1.00 93.75 69 GLN A C 1
ATOM 588 O O . GLN A 1 69 ? -8.081 -11.868 10.887 1.00 93.75 69 GLN A O 1
ATOM 593 N N . ILE A 1 70 ? -6.236 -11.218 9.785 1.00 94.75 70 ILE A N 1
ATOM 594 C CA . ILE A 1 70 ? -5.461 -12.434 10.046 1.00 94.75 70 ILE A CA 1
ATOM 595 C C . ILE A 1 70 ? -4.128 -12.038 10.682 1.00 94.75 70 ILE A C 1
ATOM 597 O O . ILE A 1 70 ? -3.379 -11.227 10.131 1.00 94.75 70 ILE A O 1
ATOM 601 N N . ALA A 1 71 ? -3.831 -12.603 11.851 1.00 93.31 71 ALA A N 1
ATOM 602 C CA . ALA A 1 71 ? -2.533 -12.451 12.496 1.00 93.31 71 ALA A CA 1
ATOM 603 C C . ALA A 1 71 ? -1.477 -13.296 11.767 1.00 93.31 71 ALA A C 1
ATOM 605 O O . ALA A 1 71 ? -1.679 -14.483 11.514 1.00 93.31 71 ALA A O 1
ATOM 606 N N . GLY A 1 72 ? -0.346 -12.679 11.436 1.00 88.69 72 GLY A N 1
ATOM 607 C CA . GLY A 1 72 ? 0.846 -13.344 10.922 1.00 88.69 72 GLY A CA 1
ATOM 608 C C . GLY A 1 72 ? 2.018 -13.196 11.892 1.00 88.69 72 GLY A C 1
ATOM 609 O O . GLY A 1 72 ? 1.971 -12.406 12.829 1.00 88.69 72 GLY A O 1
ATOM 610 N N . ILE A 1 73 ? 3.104 -13.929 11.641 1.00 90.94 73 ILE A N 1
ATOM 611 C CA . ILE A 1 73 ? 4.290 -13.936 12.521 1.00 90.94 73 ILE A CA 1
ATOM 612 C C . ILE A 1 73 ? 4.931 -12.540 12.621 1.00 90.94 73 ILE A C 1
ATOM 614 O O . ILE A 1 73 ? 5.383 -12.138 13.687 1.00 90.94 73 ILE A O 1
ATOM 618 N N . ASN A 1 74 ? 4.923 -11.785 11.517 1.00 89.88 74 ASN A N 1
ATOM 619 C CA . ASN A 1 74 ? 5.601 -10.490 11.399 1.00 89.88 74 ASN A CA 1
ATOM 620 C C . ASN A 1 74 ? 4.635 -9.315 11.167 1.00 89.88 74 ASN A C 1
ATOM 622 O O . ASN A 1 74 ? 5.065 -8.241 10.750 1.00 89.88 74 ASN A O 1
ATOM 626 N N . GLY A 1 75 ? 3.327 -9.502 11.355 1.00 92.19 75 GLY A N 1
ATOM 627 C CA . GLY A 1 75 ? 2.360 -8.464 11.010 1.00 92.19 75 GLY A CA 1
ATOM 628 C C . GLY A 1 75 ? 0.906 -8.904 11.056 1.00 92.19 75 GLY A C 1
ATOM 629 O O . GLY A 1 75 ? 0.585 -10.018 11.455 1.00 92.19 75 GLY A O 1
ATOM 630 N N . TYR A 1 76 ? 0.029 -8.018 10.591 1.00 94.56 76 TYR A N 1
ATOM 631 C CA . TYR A 1 76 ? -1.395 -8.290 10.430 1.00 94.56 76 TYR A C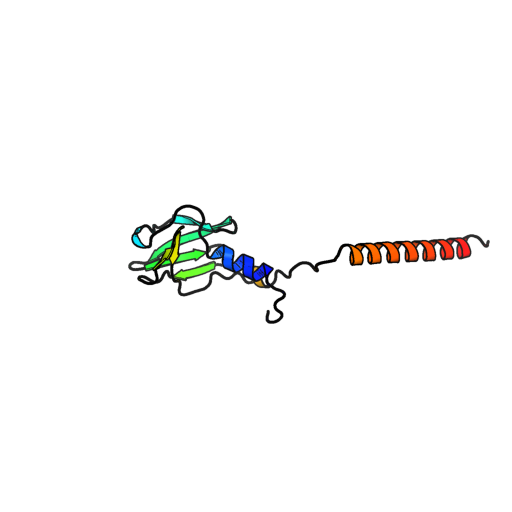A 1
ATOM 632 C C . TYR A 1 76 ? -1.789 -8.112 8.972 1.00 94.56 76 TYR A C 1
ATOM 634 O O . TYR A 1 76 ? -1.427 -7.119 8.338 1.00 94.56 76 TYR A O 1
ATOM 642 N N . MET A 1 77 ? -2.554 -9.064 8.456 1.00 94.88 77 MET A N 1
ATOM 643 C CA . MET A 1 77 ? -3.224 -8.937 7.174 1.00 94.88 77 MET A CA 1
ATOM 644 C C . MET A 1 77 ? -4.629 -8.398 7.413 1.00 94.88 77 MET A C 1
ATOM 646 O O . MET A 1 77 ? -5.347 -8.893 8.280 1.00 94.88 77 MET A O 1
ATOM 650 N N . HIS A 1 78 ? -5.008 -7.387 6.638 1.00 95.50 78 HIS A N 1
ATOM 651 C CA . HIS A 1 78 ? -6.334 -6.783 6.675 1.00 95.50 78 HIS A CA 1
ATOM 652 C C . HIS A 1 78 ? -7.030 -7.031 5.348 1.00 95.50 78 HIS A C 1
ATOM 654 O O . HIS A 1 78 ? -6.501 -6.664 4.298 1.00 95.50 78 HIS A O 1
ATOM 660 N N . MET A 1 79 ? -8.215 -7.634 5.384 1.00 96.12 79 MET A N 1
ATOM 661 C CA . MET A 1 79 ? -9.040 -7.763 4.190 1.00 96.12 79 MET A CA 1
ATOM 662 C C . MET A 1 79 ? -9.592 -6.393 3.779 1.00 96.12 79 MET A C 1
ATOM 664 O O . MET A 1 79 ? -10.065 -5.624 4.618 1.00 96.12 79 MET A O 1
ATOM 668 N N . ILE A 1 80 ? -9.542 -6.096 2.482 1.00 95.75 80 ILE A N 1
ATOM 669 C CA . ILE A 1 80 ? -10.058 -4.855 1.900 1.00 95.75 80 ILE A CA 1
ATOM 670 C C . ILE A 1 80 ? -10.996 -5.160 0.735 1.00 95.75 80 ILE A C 1
ATOM 672 O O . ILE A 1 80 ? -10.846 -6.187 0.076 1.00 95.75 80 ILE A O 1
ATOM 676 N N . ASP A 1 81 ? -11.960 -4.278 0.477 1.00 95.12 81 ASP A N 1
ATOM 677 C CA . ASP A 1 81 ? -12.971 -4.509 -0.566 1.00 95.12 81 ASP A CA 1
ATOM 678 C C . ASP A 1 81 ? -12.553 -4.085 -1.980 1.00 95.12 81 ASP A C 1
ATOM 680 O O . ASP A 1 81 ? -13.165 -4.520 -2.952 1.00 95.12 81 ASP A O 1
ATOM 684 N N . ASN A 1 82 ? -11.512 -3.262 -2.113 1.00 93.62 82 ASN A N 1
ATOM 685 C CA . ASN A 1 82 ? -11.038 -2.757 -3.396 1.00 93.62 82 ASN A CA 1
ATOM 686 C C . ASN A 1 82 ? -9.514 -2.775 -3.484 1.00 93.62 82 ASN A C 1
ATOM 688 O O . ASN A 1 82 ? -8.811 -2.577 -2.497 1.00 93.62 82 ASN A O 1
ATOM 692 N N . VAL A 1 83 ? -9.007 -2.956 -4.702 1.00 92.69 83 VAL A N 1
ATOM 693 C CA . VAL A 1 83 ? -7.570 -2.936 -4.992 1.00 92.69 83 VAL A CA 1
ATOM 694 C C . VAL A 1 83 ? -7.105 -1.500 -5.228 1.00 92.69 83 VAL A C 1
ATOM 696 O O . VAL A 1 83 ? -7.687 -0.760 -6.025 1.00 92.69 83 VAL A O 1
ATOM 699 N N . LEU A 1 84 ? -6.005 -1.116 -4.585 1.00 91.88 84 LEU A N 1
ATOM 700 C CA . LEU A 1 84 ? -5.322 0.154 -4.821 1.00 91.88 84 LEU A CA 1
ATOM 701 C C . LEU A 1 84 ? -4.488 0.049 -6.109 1.00 91.88 84 LEU A C 1
ATOM 703 O O . LEU A 1 84 ? -3.286 -0.212 -6.077 1.00 91.88 84 LEU A O 1
ATOM 707 N N . ILE A 1 85 ? -5.141 0.195 -7.262 1.00 88.75 85 ILE A N 1
ATOM 708 C CA . ILE A 1 85 ? -4.510 0.087 -8.585 1.00 88.75 85 ILE A CA 1
ATOM 709 C C . ILE A 1 85 ? -4.213 1.463 -9.191 1.00 88.75 85 ILE A C 1
ATOM 711 O O . ILE A 1 85 ? -4.971 2.413 -8.991 1.00 88.75 85 ILE A O 1
ATOM 715 N N . TYR A 1 86 ? -3.112 1.551 -9.941 1.00 85.50 86 TYR A N 1
ATOM 716 C CA . TYR A 1 86 ? -2.730 2.731 -10.716 1.00 85.50 86 TYR A CA 1
ATOM 717 C C . TYR A 1 86 ? -2.581 2.358 -12.181 1.00 85.50 86 TYR A C 1
ATOM 719 O O . TYR A 1 86 ? -1.745 1.528 -12.532 1.00 85.50 86 TYR A O 1
ATOM 727 N N . GLU A 1 87 ? -3.375 2.972 -13.047 1.00 80.69 87 GLU A N 1
ATOM 728 C CA . GLU A 1 87 ? -3.403 2.645 -14.469 1.00 80.69 87 GLU A CA 1
ATOM 729 C C . GLU A 1 87 ? -2.046 2.853 -15.167 1.00 80.69 87 GLU A C 1
ATOM 731 O O . GLU A 1 87 ? -1.694 2.020 -16.003 1.00 80.69 87 GLU A O 1
ATOM 736 N N . PRO A 1 88 ? -1.241 3.886 -14.839 1.00 78.62 88 PRO A N 1
ATOM 737 C CA . PRO A 1 88 ? 0.106 4.016 -15.393 1.00 78.62 88 PRO A CA 1
ATOM 738 C C . PRO A 1 88 ? 1.049 2.863 -15.034 1.00 78.62 88 PRO A C 1
ATOM 740 O O . PRO A 1 88 ? 1.833 2.462 -15.890 1.00 78.62 88 PRO A O 1
ATOM 743 N N . ASP A 1 89 ? 0.941 2.273 -13.838 1.00 75.25 89 ASP A N 1
ATOM 744 C CA . ASP A 1 89 ? 1.769 1.112 -13.471 1.00 75.25 89 ASP A CA 1
ATOM 745 C C . ASP A 1 89 ? 1.432 -0.102 -14.340 1.00 75.25 89 ASP A C 1
ATOM 747 O O . ASP A 1 89 ? 2.310 -0.885 -14.682 1.00 75.25 89 ASP A O 1
ATOM 751 N N . LEU A 1 90 ? 0.169 -0.241 -14.755 1.00 74.50 90 LEU A N 1
ATOM 752 C CA . LEU A 1 90 ? -0.261 -1.318 -15.653 1.00 74.50 90 LEU A CA 1
ATOM 753 C C . LEU A 1 90 ? 0.293 -1.163 -17.070 1.00 74.50 90 LEU A C 1
ATOM 755 O O . LEU A 1 90 ? 0.351 -2.136 -17.819 1.00 74.50 90 LEU A O 1
ATOM 759 N N . ARG A 1 91 ? 0.681 0.060 -17.440 1.00 72.31 91 ARG A N 1
ATOM 760 C CA . ARG A 1 91 ? 1.315 0.372 -18.725 1.00 72.31 91 ARG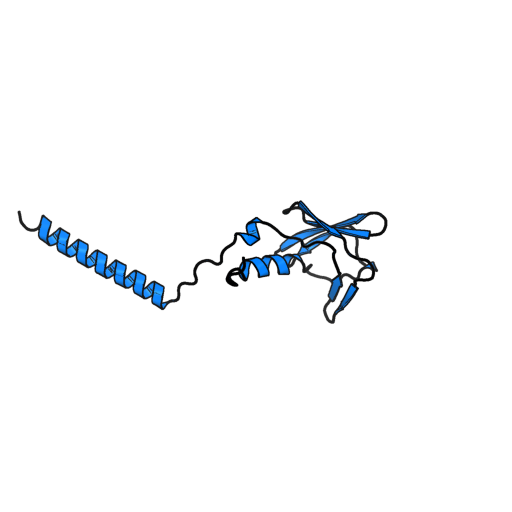 A CA 1
ATOM 761 C C . ARG A 1 91 ? 2.836 0.293 -18.661 1.00 72.31 91 ARG A C 1
ATOM 763 O O . ARG A 1 91 ? 3.467 0.349 -19.714 1.00 72.31 91 ARG A O 1
ATOM 770 N N . ALA A 1 92 ? 3.424 0.169 -17.471 1.00 64.19 92 ALA A N 1
ATOM 771 C CA . ALA A 1 92 ? 4.855 -0.026 -17.316 1.00 64.19 92 ALA A CA 1
ATOM 772 C C . ALA A 1 92 ? 5.225 -1.424 -17.834 1.00 64.19 92 ALA A C 1
ATOM 774 O O . ALA A 1 92 ? 5.160 -2.425 -17.119 1.00 64.19 92 ALA A O 1
ATOM 775 N N . GLN A 1 93 ? 5.570 -1.497 -19.118 1.00 62.56 93 GLN A N 1
ATOM 776 C CA . GLN A 1 93 ? 6.189 -2.681 -19.692 1.00 62.56 93 GLN A CA 1
ATOM 777 C C . GLN A 1 93 ? 7.584 -2.844 -19.097 1.00 62.56 93 GLN A C 1
ATOM 779 O O . GLN A 1 93 ? 8.305 -1.865 -18.887 1.00 62.56 93 GLN A O 1
ATOM 784 N N . ALA A 1 94 ? 7.967 -4.092 -18.835 1.00 59.44 94 ALA A N 1
ATOM 785 C CA . ALA A 1 94 ? 9.359 -4.390 -18.563 1.00 59.44 94 ALA A CA 1
ATOM 786 C C . ALA A 1 94 ? 10.194 -3.907 -19.759 1.00 59.44 94 ALA A C 1
ATOM 788 O O . ALA A 1 94 ? 9.810 -4.194 -20.898 1.00 59.44 94 ALA A O 1
ATOM 789 N N . PRO A 1 95 ? 11.306 -3.178 -19.543 1.00 61.88 95 PRO A N 1
ATOM 790 C CA . PRO A 1 95 ? 12.227 -2.922 -20.635 1.00 61.88 95 PRO A CA 1
ATOM 791 C C . PRO A 1 95 ? 12.630 -4.274 -21.241 1.00 61.88 95 PRO A C 1
ATOM 793 O O . PRO A 1 95 ? 12.796 -5.241 -20.487 1.00 61.88 95 PRO A O 1
ATOM 7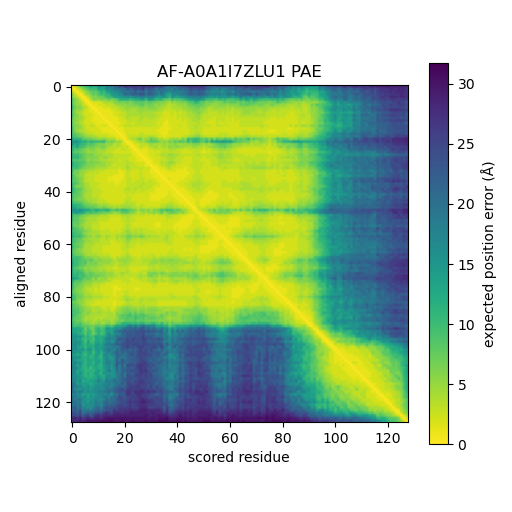96 N N . PRO A 1 96 ? 12.751 -4.373 -22.577 1.00 60.91 96 PRO A N 1
ATOM 797 C CA . PRO A 1 96 ? 13.186 -5.605 -23.213 1.00 60.91 96 PRO A CA 1
ATOM 798 C C . PRO A 1 96 ? 14.487 -6.068 -22.556 1.00 60.91 96 PRO A C 1
ATOM 800 O O . PRO A 1 96 ? 15.455 -5.311 -22.448 1.00 60.91 96 PRO A O 1
ATOM 803 N N . PHE A 1 97 ? 14.478 -7.300 -22.052 1.00 62.62 97 PHE A N 1
ATOM 804 C CA . PHE A 1 97 ? 15.672 -7.913 -21.498 1.00 62.62 97 PHE A CA 1
ATOM 805 C C . PHE A 1 97 ? 16.580 -8.287 -22.667 1.00 62.62 97 PHE A C 1
ATOM 807 O O . PHE A 1 97 ? 16.337 -9.287 -23.333 1.00 62.62 97 PHE A O 1
ATOM 814 N N . TYR A 1 98 ? 17.603 -7.473 -22.926 1.00 70.62 98 TYR A N 1
ATOM 815 C CA . TYR A 1 98 ? 18.668 -7.839 -23.852 1.00 70.62 98 TYR A CA 1
ATOM 816 C C . TYR A 1 98 ? 19.721 -8.635 -23.096 1.00 70.62 98 TYR A C 1
ATOM 818 O O . TYR A 1 98 ? 20.362 -8.141 -22.163 1.00 70.62 98 TYR A O 1
ATOM 826 N N . SER A 1 99 ? 19.921 -9.877 -23.506 1.00 76.62 99 SER A N 1
ATOM 827 C CA . SER A 1 99 ? 21.045 -10.669 -23.035 1.00 76.62 99 SER A CA 1
ATOM 828 C C . SER A 1 99 ? 22.371 -10.031 -23.473 1.00 76.62 99 SER A C 1
ATOM 830 O O . SER A 1 99 ? 22.466 -9.338 -24.491 1.00 76.62 99 SER A O 1
ATOM 832 N N . ARG A 1 100 ? 23.449 -10.303 -22.725 1.00 78.38 100 ARG A N 1
ATOM 833 C CA . ARG A 1 100 ? 24.803 -9.829 -23.068 1.00 78.38 100 ARG A CA 1
ATOM 834 C C . ARG A 1 100 ? 25.213 -10.229 -24.495 1.00 78.38 100 ARG A C 1
ATOM 836 O O . ARG A 1 100 ? 25.943 -9.488 -25.144 1.00 78.38 100 ARG A O 1
ATOM 843 N N . TRP A 1 101 ? 24.730 -11.372 -24.982 1.00 80.12 101 TRP A N 1
ATOM 844 C CA . TRP A 1 101 ? 24.997 -11.863 -26.333 1.00 80.12 101 TRP A CA 1
ATOM 845 C C . TRP A 1 101 ? 24.283 -11.056 -27.416 1.00 80.12 101 TRP A C 1
ATOM 847 O O . TRP A 1 101 ? 24.904 -10.733 -28.422 1.00 80.12 101 TRP A O 1
ATOM 857 N N . GLU A 1 102 ? 23.029 -10.664 -27.201 1.00 83.25 102 GLU A N 1
ATOM 858 C CA . GLU A 1 102 ? 22.280 -9.830 -28.152 1.00 83.25 102 GLU A CA 1
ATOM 859 C C . GLU A 1 102 ? 22.893 -8.433 -28.284 1.00 83.25 102 GLU A C 1
ATOM 861 O O . GLU A 1 102 ? 23.009 -7.912 -29.392 1.00 83.25 102 GLU A O 1
ATOM 866 N N . LEU A 1 103 ? 23.381 -7.860 -27.178 1.00 83.06 103 LEU A N 1
ATOM 867 C CA . LEU A 1 103 ? 24.138 -6.606 -27.208 1.00 83.06 103 LEU A CA 1
ATOM 868 C C . LEU A 1 103 ? 25.450 -6.745 -27.990 1.00 83.06 103 LEU A C 1
ATOM 870 O O . LEU A 1 103 ? 25.768 -5.886 -28.811 1.00 83.06 103 LEU A O 1
ATOM 874 N N . LEU A 1 104 ? 26.203 -7.829 -27.775 1.00 85.75 104 LEU A N 1
ATOM 875 C CA . LEU A 1 104 ? 27.444 -8.083 -28.513 1.00 85.75 104 LEU A CA 1
ATOM 876 C C . LEU A 1 104 ? 27.190 -8.279 -30.013 1.00 85.75 104 LEU A C 1
ATOM 878 O O . LEU A 1 104 ? 27.936 -7.736 -30.825 1.00 85.75 104 LEU A O 1
ATOM 882 N N . LEU A 1 105 ? 26.125 -8.993 -30.385 1.00 87.06 105 LEU A N 1
ATOM 883 C CA . LEU A 1 105 ? 25.716 -9.161 -31.781 1.00 87.06 105 LEU A CA 1
ATOM 884 C C . LEU A 1 105 ? 25.296 -7.829 -32.415 1.00 87.06 105 LEU A C 1
ATOM 886 O O . LEU A 1 105 ? 25.708 -7.533 -33.537 1.00 87.06 105 LEU A O 1
ATOM 890 N N . GLY A 1 106 ? 24.540 -6.994 -31.698 1.00 86.50 106 GLY A N 1
ATOM 891 C CA . GLY A 1 106 ? 24.157 -5.656 -32.158 1.00 86.50 106 GLY A CA 1
ATOM 892 C C . GLY A 1 106 ? 25.362 -4.735 -32.383 1.00 86.50 106 GLY A C 1
ATOM 893 O O . GLY A 1 106 ? 25.455 -4.059 -33.406 1.00 86.50 106 GLY A O 1
ATOM 894 N N . VAL A 1 107 ? 26.338 -4.753 -31.472 1.00 88.38 107 VAL A N 1
ATOM 895 C CA . VAL A 1 107 ? 27.573 -3.964 -31.619 1.00 88.38 107 VAL A CA 1
ATOM 896 C C . VAL A 1 107 ? 28.444 -4.497 -32.761 1.00 88.38 107 VAL A C 1
ATOM 898 O O . VAL A 1 107 ? 28.951 -3.709 -33.558 1.00 88.38 107 VAL A O 1
ATOM 901 N N . ALA A 1 108 ? 28.595 -5.818 -32.884 1.00 88.38 108 ALA A N 1
ATOM 902 C CA . ALA A 1 108 ? 29.383 -6.431 -33.953 1.00 88.38 108 ALA A CA 1
ATOM 903 C C . ALA A 1 108 ? 28.785 -6.149 -35.340 1.00 88.38 108 ALA A C 1
ATOM 905 O O . ALA A 1 108 ? 29.509 -5.772 -36.260 1.00 88.38 108 ALA A O 1
ATOM 906 N N . THR A 1 109 ? 27.463 -6.268 -35.488 1.00 87.62 109 THR A N 1
ATOM 907 C CA . THR A 1 109 ? 26.766 -5.947 -36.744 1.00 87.62 109 THR A CA 1
ATOM 908 C C . THR A 1 109 ? 26.897 -4.468 -37.105 1.00 87.62 109 THR A C 1
ATOM 910 O O . THR A 1 109 ? 27.217 -4.160 -38.252 1.00 87.62 109 THR A O 1
ATOM 913 N N . ALA A 1 110 ? 26.760 -3.553 -36.140 1.00 88.88 110 ALA A N 1
ATOM 914 C CA . ALA A 1 110 ? 26.982 -2.125 -36.368 1.00 88.88 110 ALA A CA 1
ATOM 915 C C . ALA A 1 110 ? 28.431 -1.810 -36.787 1.00 88.88 110 ALA A C 1
ATOM 917 O O . ALA A 1 110 ? 28.648 -1.025 -37.711 1.00 88.88 110 ALA A O 1
ATOM 918 N N . ALA A 1 111 ? 29.426 -2.449 -36.161 1.00 88.31 111 ALA A N 1
ATOM 919 C CA . ALA A 1 111 ? 30.836 -2.273 -36.509 1.00 88.31 111 ALA A CA 1
ATOM 920 C C . ALA A 1 111 ? 31.155 -2.781 -37.926 1.00 88.31 111 ALA A C 1
ATOM 922 O O . ALA A 1 111 ? 31.839 -2.098 -38.688 1.00 88.31 111 ALA A O 1
ATOM 923 N N . LEU A 1 112 ? 30.616 -3.944 -38.305 1.00 86.88 112 LEU A N 1
ATOM 924 C CA . LEU A 1 112 ? 30.762 -4.499 -39.654 1.00 86.88 112 LEU A CA 1
ATOM 925 C C . LEU A 1 112 ? 30.076 -3.624 -40.711 1.00 86.88 112 LEU A C 1
ATOM 927 O O . LEU A 1 112 ? 30.615 -3.424 -41.802 1.00 86.88 112 LEU A O 1
ATOM 931 N N . PHE A 1 113 ? 28.907 -3.070 -40.387 1.00 86.44 113 PHE A N 1
ATOM 932 C CA . PHE A 1 113 ? 28.190 -2.158 -41.272 1.00 86.44 113 PHE A CA 1
ATOM 933 C C . PHE A 1 113 ? 28.951 -0.837 -41.460 1.00 86.44 113 PHE A C 1
ATOM 935 O O . PHE A 1 113 ? 29.099 -0.365 -42.588 1.00 86.44 113 PHE A O 1
ATOM 942 N N . TYR A 1 114 ? 29.516 -0.283 -40.383 1.00 86.25 114 TYR A N 1
ATOM 943 C CA . TYR A 1 114 ? 30.373 0.902 -40.445 1.00 86.25 114 TYR A CA 1
ATOM 944 C C . TYR A 1 114 ? 31.633 0.666 -41.291 1.00 86.25 114 TYR A C 1
ATOM 946 O O . TYR A 1 114 ? 31.960 1.495 -42.141 1.00 86.25 114 TYR A O 1
ATOM 954 N N . ASP A 1 115 ? 32.316 -0.471 -41.114 1.00 84.25 115 ASP A N 1
ATOM 955 C CA . ASP A 1 115 ? 33.488 -0.814 -41.931 1.00 84.25 115 ASP A CA 1
ATOM 956 C C . ASP A 1 115 ? 33.118 -0.956 -43.415 1.00 84.25 115 ASP A C 1
ATOM 958 O O . ASP A 1 115 ? 33.815 -0.440 -44.289 1.00 84.25 115 ASP A O 1
ATOM 962 N N . SER A 1 116 ? 31.970 -1.572 -43.705 1.00 81.75 116 SER A N 1
ATOM 963 C CA . SER A 1 116 ? 31.459 -1.719 -45.072 1.0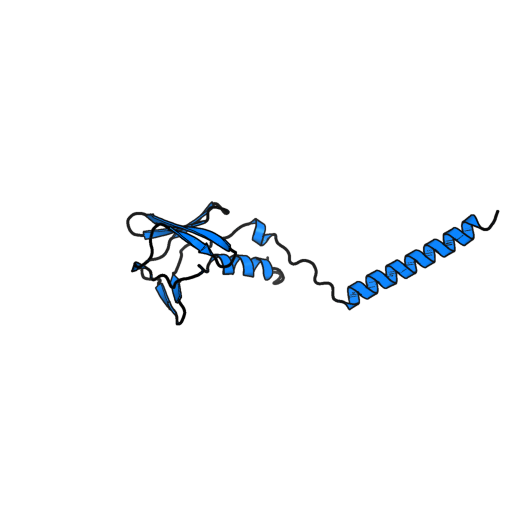0 81.75 116 SER A CA 1
ATOM 964 C C . SER A 1 116 ? 31.180 -0.361 -45.728 1.00 81.75 116 SER A C 1
ATOM 966 O O . SER A 1 116 ? 31.634 -0.115 -46.845 1.00 81.75 116 SER A O 1
ATOM 968 N N . ILE A 1 117 ? 30.511 0.560 -45.021 1.00 79.38 117 ILE A N 1
ATOM 969 C CA . ILE A 1 117 ? 30.259 1.928 -45.505 1.00 79.38 117 ILE A CA 1
ATOM 970 C C . ILE A 1 117 ? 31.571 2.684 -45.731 1.00 79.38 117 ILE A C 1
ATOM 972 O O . ILE A 1 117 ? 31.744 3.329 -46.765 1.00 79.38 117 ILE A O 1
ATOM 976 N N . ARG A 1 118 ? 32.516 2.592 -44.788 1.00 78.31 118 ARG A N 1
ATOM 977 C CA . ARG A 1 118 ? 33.820 3.254 -44.894 1.00 78.31 118 ARG A CA 1
ATOM 978 C C . ARG A 1 118 ? 34.588 2.785 -46.130 1.00 78.31 118 ARG A C 1
ATOM 980 O O . ARG A 1 118 ? 35.150 3.616 -46.840 1.00 78.31 118 ARG A O 1
ATOM 987 N N . ARG A 1 119 ? 34.608 1.477 -46.402 1.00 78.00 119 ARG A N 1
ATOM 988 C CA . ARG A 1 119 ? 35.270 0.910 -47.589 1.00 78.00 119 ARG A CA 1
ATOM 989 C C . ARG A 1 119 ? 34.631 1.393 -48.886 1.00 78.00 119 ARG A C 1
ATOM 991 O O . ARG A 1 119 ? 35.359 1.763 -49.801 1.00 78.00 119 ARG A O 1
ATOM 998 N N . VAL A 1 120 ? 33.299 1.436 -48.948 1.00 72.38 120 VAL A N 1
ATOM 999 C CA . VAL A 1 120 ? 32.574 1.956 -50.117 1.00 72.38 120 VAL A CA 1
ATOM 1000 C C . VAL A 1 120 ? 32.897 3.432 -50.339 1.00 72.38 120 VAL A C 1
ATOM 1002 O O . VAL A 1 120 ? 33.273 3.793 -51.447 1.00 72.38 120 VAL A O 1
ATOM 1005 N N . LEU A 1 121 ? 32.845 4.263 -49.292 1.00 69.88 121 LEU A N 1
ATOM 1006 C CA . LEU A 1 121 ? 33.158 5.694 -49.383 1.00 69.88 121 LEU A CA 1
ATOM 1007 C C . LEU A 1 121 ? 34.578 5.954 -49.893 1.00 69.88 121 LEU A C 1
ATOM 1009 O O . LEU A 1 121 ? 34.755 6.772 -50.795 1.00 69.88 121 LEU A O 1
ATOM 1013 N N . ILE A 1 122 ? 35.576 5.244 -49.356 1.00 74.00 122 ILE A N 1
ATOM 1014 C CA . ILE A 1 122 ? 36.973 5.351 -49.808 1.00 74.00 122 ILE A CA 1
ATOM 1015 C C . ILE A 1 122 ? 37.098 4.936 -51.277 1.00 74.00 122 ILE A C 1
ATOM 1017 O O . ILE A 1 122 ? 37.774 5.616 -52.042 1.00 74.00 122 ILE A O 1
ATOM 1021 N N . PHE A 1 123 ? 36.427 3.860 -51.688 1.00 69.12 123 PHE A N 1
ATOM 1022 C CA . PHE A 1 123 ? 36.448 3.406 -53.077 1.00 69.12 123 PHE A CA 1
ATOM 1023 C C . PHE A 1 123 ? 35.785 4.414 -54.030 1.00 69.12 123 PHE A C 1
ATOM 1025 O O . PHE A 1 123 ? 36.297 4.653 -55.118 1.00 69.12 123 PHE A O 1
ATOM 1032 N N . THR A 1 124 ? 34.687 5.054 -53.618 1.00 64.88 124 THR A N 1
ATOM 1033 C CA . THR A 1 124 ? 33.978 6.050 -54.440 1.00 64.88 124 THR A CA 1
ATOM 1034 C C . THR A 1 124 ? 34.627 7.436 -54.468 1.00 64.88 124 THR A C 1
ATOM 1036 O O . THR A 1 124 ? 34.452 8.147 -55.449 1.00 64.88 124 THR A O 1
ATOM 1039 N N . LEU A 1 125 ? 35.358 7.840 -53.421 1.00 64.81 125 LEU A N 1
ATOM 1040 C CA . LEU A 1 125 ? 36.001 9.163 -53.325 1.00 64.81 125 LEU A CA 1
ATOM 1041 C C . LEU A 1 125 ? 37.504 9.139 -53.659 1.00 64.81 125 LEU A C 1
ATOM 1043 O O . LEU A 1 125 ? 38.094 10.194 -53.858 1.00 64.81 125 LEU A O 1
ATOM 1047 N N . GLY A 1 126 ? 38.131 7.958 -53.697 1.00 58.88 126 GLY A N 1
ATOM 1048 C CA . GLY A 1 126 ? 39.560 7.771 -53.978 1.00 58.88 126 GLY A CA 1
ATOM 1049 C C . GLY A 1 126 ? 39.913 7.557 -55.454 1.00 58.88 126 GLY A C 1
ATOM 1050 O O . GLY A 1 126 ? 41.090 7.411 -55.768 1.00 58.88 126 GLY A O 1
ATOM 1051 N N . PHE A 1 127 ? 38.923 7.535 -56.349 1.00 54.31 127 PHE A N 1
ATOM 1052 C CA . PHE A 1 127 ? 39.117 7.550 -57.801 1.00 54.31 127 PHE A CA 1
ATOM 1053 C C . PHE A 1 127 ? 38.601 8.879 -58.374 1.00 54.31 127 PHE A C 1
ATOM 1055 O O . PHE A 1 127 ? 37.465 8.991 -58.833 1.00 54.31 127 PHE A O 1
ATOM 1062 N N . SER A 1 128 ? 39.441 9.908 -58.317 1.00 46.53 128 SER A N 1
ATOM 1063 C CA . SER A 1 128 ? 39.404 11.104 -59.169 1.00 46.53 128 SER A CA 1
ATOM 1064 C C . SER A 1 128 ? 40.831 11.591 -59.355 1.00 46.53 128 SER A C 1
ATOM 1066 O O . SER A 1 128 ? 41.565 11.608 -58.342 1.00 46.53 128 SER A O 1
#

Radius of gyration: 26.3 Å; Cα contacts (8 Å, |Δi|>4): 160; chains: 1; bounding box: 58×25×76 Å

Secondary structure (DSSP, 8-state):
--SS--HHHHHHHHHTT-B-SS---GGG--SEEEEBTTS-EEEEEEETTEEEEEETTTTEEEEEEEEEEEEETTEEEEEESS----HHHHH-PPPP---HHHHHHHHHHHHHHHHHHHHHHHHHHS--

Mean predicted aligned error: 11.13 Å

Sequence (128 aa):
MTDGNHWLALQYVYKRHIVQGQALEYTALRERTYIMMNDEKVIIRRRSRFFELYWPRGNRVARVIEGGQIAGINGYMHMIDNVLIYEPDLRAQAPPFYSRWELLLGVATAALFYDSIRRVLIFTLGFS